Protein AF-A0A0D0C9W1-F1 (afdb_monomer_lite)

Sequence (140 aa):
GNDLKALMKVYLPAIEGHVPDDMVRTVRAFLEFCYIVRQNVITDNTLNELKDALQCFHQYREVFRDLGVRPDGFSLPRQHSLTHYKVLICLFGAPNGLCTSITESKHITAIKKPWRRSSKPNTLGQILQTNQRLSQLAGA

Radius of gyration: 21.48 Å; chains: 1; bounding box: 48×29×54 Å

Foldseek 3Di:
DVVLVVCLVPVLVVCPPVDDVLVSQLVVLVSQLVVLLQDPDADPVSLVSNVVSLVSNVVSCCVCCVVVVCVVDDPDPVNVVSVCSSVCCVVPNRCPPVDCCVVVVVCCVQPVVQLVVDPPVVSVVSSVVVVVVVVVVVVD

Structure (mmCIF, N/CA/C/O backbone):
data_AF-A0A0D0C9W1-F1
#
_entry.id   AF-A0A0D0C9W1-F1
#
loop_
_atom_site.group_PDB
_atom_site.id
_atom_site.type_symbol
_atom_site.label_atom_id
_atom_site.label_alt_id
_atom_site.label_comp_id
_atom_site.label_asym_id
_atom_site.label_entity_id
_atom_site.label_seq_id
_atom_site.pdbx_PDB_ins_code
_atom_site.Cartn_x
_atom_site.Cartn_y
_atom_site.Cartn_z
_atom_site.occupancy
_atom_site.B_iso_or_equiv
_atom_site.auth_seq_id
_atom_site.auth_comp_id
_atom_site.auth_asym_id
_atom_site.auth_atom_id
_atom_site.pdbx_PDB_model_num
ATOM 1 N N . GLY A 1 1 ? 5.089 8.650 -4.112 1.00 55.34 1 GLY A N 1
ATOM 2 C CA . GLY A 1 1 ? 4.663 9.314 -2.864 1.00 55.34 1 GLY A CA 1
ATOM 3 C C . GLY A 1 1 ? 3.557 10.325 -3.107 1.00 55.34 1 GLY A C 1
ATOM 4 O O . GLY A 1 1 ? 2.469 10.156 -2.570 1.00 55.34 1 GLY A O 1
ATOM 5 N N . ASN A 1 2 ? 3.817 11.343 -3.934 1.00 62.53 2 ASN A N 1
ATOM 6 C CA . ASN A 1 2 ? 2.933 12.507 -4.094 1.00 62.53 2 ASN A CA 1
ATOM 7 C C . ASN A 1 2 ? 1.520 12.172 -4.591 1.00 62.53 2 ASN A C 1
ATOM 9 O O . ASN A 1 2 ? 0.559 12.708 -4.050 1.00 62.53 2 ASN A O 1
ATOM 13 N N . ASP A 1 3 ? 1.384 11.231 -5.525 1.00 73.44 3 ASP A N 1
ATOM 14 C CA . ASP A 1 3 ? 0.080 10.894 -6.113 1.00 73.44 3 ASP A CA 1
ATOM 15 C C . ASP A 1 3 ? -0.902 10.310 -5.093 1.00 73.44 3 ASP A C 1
ATOM 17 O O . ASP A 1 3 ? -2.086 10.624 -5.123 1.00 73.44 3 ASP A O 1
ATOM 21 N N . LEU A 1 4 ? -0.420 9.502 -4.140 1.00 75.44 4 LEU A N 1
ATOM 22 C CA . LEU A 1 4 ? -1.288 8.899 -3.124 1.00 75.44 4 LEU A CA 1
ATOM 23 C C . LEU A 1 4 ? -1.745 9.941 -2.095 1.00 75.44 4 LEU A C 1
ATOM 25 O O . LEU A 1 4 ? -2.894 9.932 -1.667 1.00 75.44 4 LEU A O 1
ATOM 29 N N . LYS A 1 5 ? -0.865 10.893 -1.765 1.00 78.38 5 LYS A N 1
ATOM 30 C CA . LYS A 1 5 ? -1.183 12.030 -0.895 1.00 78.38 5 LYS A CA 1
ATOM 31 C C . LYS A 1 5 ? -2.152 13.005 -1.571 1.00 78.38 5 LYS A C 1
ATOM 33 O O . LYS A 1 5 ? -3.032 13.544 -0.907 1.00 78.38 5 LYS A O 1
ATOM 38 N N . ALA A 1 6 ? -2.018 13.217 -2.881 1.00 83.38 6 ALA A N 1
ATOM 39 C CA . ALA A 1 6 ? -2.983 13.979 -3.671 1.00 83.38 6 ALA A CA 1
ATOM 40 C C . ALA A 1 6 ? -4.343 13.269 -3.711 1.00 83.38 6 ALA A C 1
ATOM 42 O O . ALA A 1 6 ? -5.369 13.905 -3.487 1.00 83.38 6 ALA A O 1
ATOM 43 N N . LEU A 1 7 ? -4.345 11.945 -3.895 1.00 82.06 7 LEU A N 1
ATOM 44 C CA . LEU A 1 7 ? -5.565 11.146 -3.885 1.00 82.06 7 LEU A CA 1
ATOM 45 C C . LEU A 1 7 ? -6.282 11.227 -2.532 1.00 82.06 7 LEU A C 1
ATOM 47 O O . LEU A 1 7 ? -7.479 11.474 -2.516 1.00 82.06 7 LEU A O 1
ATOM 51 N N . MET A 1 8 ? -5.563 11.131 -1.407 1.00 86.69 8 MET A N 1
ATOM 52 C CA . MET A 1 8 ? -6.141 11.309 -0.064 1.00 86.69 8 MET A CA 1
ATOM 53 C C . MET A 1 8 ? -6.847 12.660 0.107 1.00 86.69 8 MET A C 1
ATOM 55 O O . MET A 1 8 ? -7.934 12.707 0.678 1.00 86.69 8 MET A O 1
ATOM 59 N N . LYS A 1 9 ? -6.257 13.747 -0.412 1.00 87.19 9 LYS A N 1
ATOM 60 C CA . LYS A 1 9 ? -6.824 15.104 -0.326 1.00 87.19 9 LYS A CA 1
ATOM 61 C C . LYS A 1 9 ? -8.101 15.295 -1.142 1.00 87.19 9 LYS A C 1
ATOM 63 O O . LYS A 1 9 ? -8.841 16.226 -0.860 1.00 87.19 9 LYS A O 1
ATOM 68 N N . VAL A 1 10 ? -8.335 14.461 -2.153 1.00 90.88 10 VAL A N 1
ATOM 69 C CA . VAL A 1 10 ? -9.526 14.541 -3.010 1.00 90.88 10 VAL A CA 1
ATOM 70 C C . VAL A 1 10 ? -10.577 13.528 -2.570 1.00 90.88 10 VAL A C 1
ATOM 72 O O . VAL A 1 10 ? -11.740 13.878 -2.421 1.00 90.88 10 VAL A O 1
ATOM 75 N N . TYR A 1 11 ? -10.175 12.278 -2.334 1.00 88.50 11 TYR A N 1
ATOM 76 C CA . TYR A 1 11 ? -11.107 11.184 -2.068 1.00 88.50 11 TYR A CA 1
ATOM 77 C C . TYR A 1 11 ? -11.782 11.287 -0.706 1.00 88.50 11 TYR A C 1
ATOM 79 O O . TYR A 1 11 ? -12.979 11.045 -0.632 1.00 88.50 11 TYR A O 1
ATOM 87 N N . LEU A 1 12 ? -11.039 11.613 0.361 1.00 92.56 12 LEU A N 1
ATOM 88 C CA . LEU A 1 12 ? -11.619 11.635 1.708 1.00 92.56 12 LEU A CA 1
ATOM 89 C C . LEU A 1 12 ? -12.693 12.726 1.849 1.00 92.56 12 LEU A C 1
ATOM 91 O O . LEU A 1 12 ? -13.793 12.377 2.268 1.00 92.56 12 LEU A O 1
ATOM 95 N N . PRO A 1 13 ? -12.463 13.983 1.414 1.00 93.88 13 PRO A N 1
ATOM 96 C CA . PRO A 1 13 ? -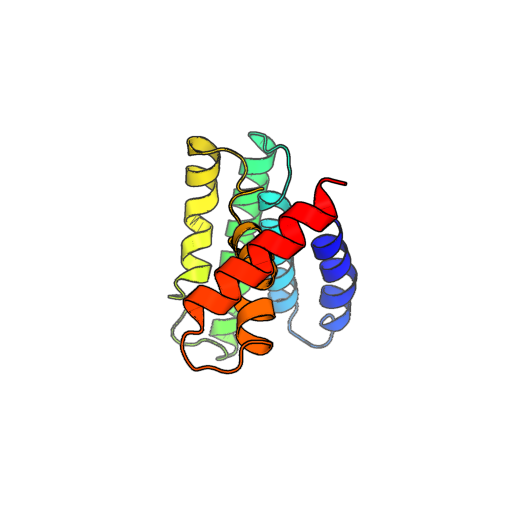13.515 15.000 1.443 1.00 93.88 13 PRO A CA 1
ATOM 97 C C . PRO A 1 13 ? -14.686 14.687 0.507 1.00 93.88 13 PRO A C 1
ATOM 99 O O . PRO A 1 13 ? -15.810 15.078 0.784 1.00 93.88 13 PRO A O 1
ATOM 102 N N . ALA A 1 14 ? -14.449 13.974 -0.600 1.00 94.50 14 ALA A N 1
ATOM 103 C CA . ALA A 1 14 ? -15.509 13.634 -1.550 1.00 94.50 14 ALA A CA 1
ATOM 104 C C . ALA A 1 14 ? -16.520 12.610 -1.008 1.00 94.50 14 ALA A C 1
ATOM 106 O O . ALA A 1 14 ? -17.629 12.524 -1.528 1.00 94.50 14 ALA A O 1
ATOM 107 N N . ILE A 1 15 ? -16.141 11.811 -0.006 1.00 94.00 15 ILE A N 1
ATOM 108 C CA . ILE A 1 15 ? -17.031 10.820 0.622 1.00 94.00 15 ILE A CA 1
ATOM 109 C C . ILE A 1 15 ? -17.531 11.265 1.999 1.00 94.00 15 ILE A C 1
ATOM 111 O O . ILE A 1 15 ? -18.500 10.703 2.510 1.00 94.00 15 ILE A O 1
ATOM 115 N N . GLU A 1 16 ? -16.883 12.257 2.604 1.00 93.69 16 GLU A N 1
ATOM 116 C CA . GLU A 1 16 ? -17.280 12.826 3.888 1.00 93.69 16 GLU A CA 1
ATOM 117 C C . GLU A 1 16 ? -18.710 13.384 3.812 1.00 93.69 16 GLU A C 1
ATOM 119 O O . GLU A 1 16 ? -19.086 14.045 2.848 1.00 93.69 16 GLU A O 1
ATOM 124 N N . GLY A 1 17 ? -19.545 13.048 4.799 1.00 94.12 17 GLY A N 1
ATOM 125 C CA . GLY A 1 17 ? -20.967 13.415 4.817 1.00 94.12 17 GLY A CA 1
ATOM 126 C C . GLY A 1 17 ? -21.871 12.608 3.871 1.00 94.12 17 GLY A C 1
ATOM 127 O O . GLY A 1 17 ? -23.091 12.732 3.956 1.00 94.12 17 GLY A O 1
ATOM 128 N N . HIS A 1 18 ? -21.308 11.755 3.007 1.00 95.00 18 HIS A N 1
ATOM 129 C CA . HIS A 1 18 ? -22.065 10.886 2.095 1.00 95.00 18 HIS A CA 1
ATOM 130 C C . HIS A 1 18 ? -22.071 9.412 2.511 1.00 95.00 18 HIS A C 1
ATOM 132 O O . HIS A 1 18 ? -22.954 8.659 2.098 1.00 95.00 18 HIS A O 1
ATOM 138 N N . VAL A 1 19 ? -21.093 8.990 3.311 1.00 95.12 19 VAL A N 1
ATOM 139 C CA . VAL A 1 19 ? -21.001 7.637 3.872 1.00 95.12 19 VAL A CA 1
ATOM 140 C C . VAL A 1 19 ? -20.797 7.712 5.386 1.00 95.12 19 VAL A C 1
ATOM 142 O O . VAL A 1 19 ? -20.335 8.742 5.876 1.00 95.12 19 VAL A O 1
ATOM 145 N N . PRO A 1 20 ? -21.101 6.641 6.138 1.00 96.50 20 PRO A N 1
ATOM 146 C CA . PRO A 1 20 ? -20.814 6.584 7.567 1.00 96.50 20 PRO A CA 1
ATOM 147 C C . PRO A 1 20 ? -19.345 6.874 7.882 1.00 96.50 20 PRO A C 1
ATOM 149 O O . PRO A 1 20 ? -18.447 6.433 7.159 1.00 96.50 20 PRO A O 1
ATOM 152 N N . ASP A 1 21 ? -19.097 7.556 8.997 1.00 96.38 21 ASP A N 1
ATOM 153 C CA . ASP A 1 21 ? -17.755 7.992 9.400 1.00 96.38 21 ASP A CA 1
ATOM 154 C C . ASP A 1 21 ? -16.744 6.841 9.443 1.00 96.38 21 ASP A C 1
ATOM 156 O O . ASP A 1 21 ? -15.595 6.999 9.030 1.00 96.38 21 ASP A O 1
ATOM 160 N N . ASP A 1 22 ? -17.164 5.651 9.874 1.00 97.06 22 ASP A N 1
ATOM 161 C CA . ASP A 1 22 ? -16.289 4.480 9.930 1.00 97.06 22 ASP A CA 1
ATOM 162 C C . ASP A 1 22 ? -15.872 3.978 8.538 1.00 97.06 22 ASP A C 1
ATOM 164 O O . ASP A 1 22 ? -14.761 3.466 8.372 1.00 97.06 22 ASP A O 1
ATOM 168 N N . MET A 1 23 ? -16.675 4.207 7.491 1.00 96.38 23 MET A N 1
ATOM 169 C CA . MET A 1 23 ? -16.24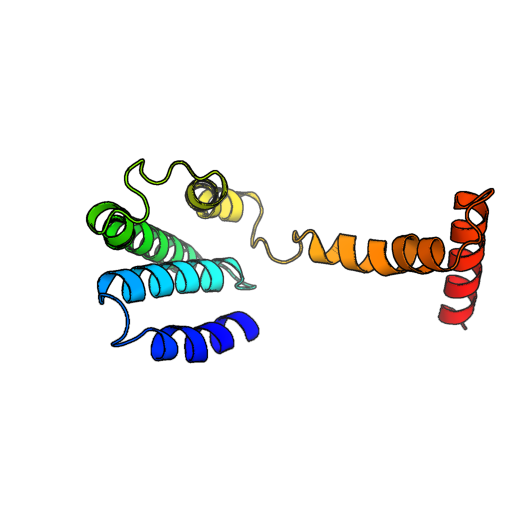2 3.953 6.110 1.00 96.38 23 MET A CA 1
ATOM 170 C C . MET A 1 23 ? -15.143 4.935 5.702 1.00 96.38 23 MET A C 1
ATOM 172 O O . MET A 1 23 ? -14.129 4.518 5.134 1.00 96.38 23 MET A O 1
ATOM 176 N N . VAL A 1 24 ? -15.291 6.218 6.052 1.00 96.69 24 VAL A N 1
ATOM 177 C CA . VAL A 1 24 ? -14.260 7.241 5.811 1.00 96.69 24 VAL A CA 1
ATOM 178 C C . VAL A 1 24 ? -12.972 6.887 6.559 1.00 96.69 24 VAL A C 1
ATOM 180 O O . VAL A 1 24 ? -11.888 6.904 5.970 1.00 96.69 24 VAL A O 1
ATOM 183 N N . ARG A 1 25 ? -13.074 6.482 7.832 1.00 97.00 25 ARG A N 1
ATOM 184 C CA . ARG A 1 25 ? -11.937 6.034 8.655 1.00 97.00 25 ARG A CA 1
ATOM 185 C C . ARG A 1 25 ? -11.264 4.793 8.081 1.00 97.00 25 ARG A C 1
ATOM 187 O O . ARG A 1 25 ? -10.036 4.747 8.039 1.00 97.00 25 ARG A O 1
ATOM 194 N N . THR A 1 26 ? -12.032 3.828 7.574 1.00 96.62 26 THR A N 1
ATOM 195 C CA . THR A 1 26 ? -11.476 2.634 6.919 1.00 96.62 26 THR A CA 1
ATOM 196 C C . THR A 1 26 ? -10.654 3.009 5.689 1.00 96.62 26 THR A C 1
ATOM 198 O O . THR A 1 26 ? -9.519 2.553 5.532 1.00 96.62 26 THR A O 1
ATOM 201 N N . VAL A 1 27 ? -11.208 3.856 4.815 1.00 95.12 27 VAL A N 1
ATOM 202 C CA . VAL A 1 27 ? -10.533 4.311 3.590 1.00 95.12 2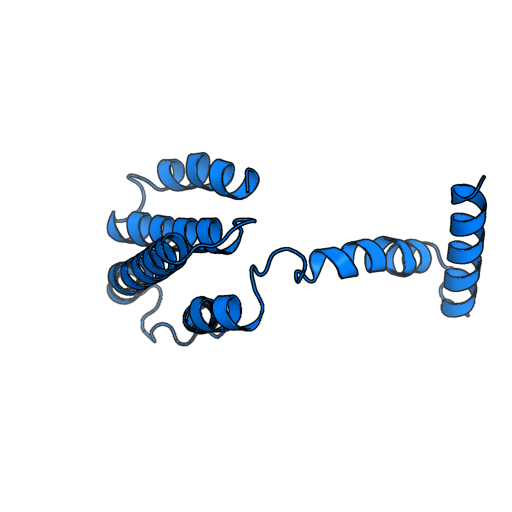7 VAL A CA 1
ATOM 203 C C . VAL A 1 27 ? -9.277 5.103 3.946 1.00 95.12 27 VAL A C 1
ATOM 205 O O . VAL A 1 27 ? -8.219 4.867 3.363 1.00 95.12 27 VAL A O 1
ATOM 208 N N . ARG A 1 28 ? -9.360 5.993 4.941 1.00 95.81 28 ARG A N 1
ATOM 209 C CA . ARG A 1 28 ? -8.214 6.748 5.454 1.00 95.81 28 ARG A CA 1
ATOM 210 C C . ARG A 1 28 ? -7.105 5.822 5.948 1.00 95.81 28 ARG A C 1
ATOM 212 O O . ARG A 1 28 ? -5.984 5.953 5.468 1.00 95.81 28 ARG A O 1
ATOM 219 N N . ALA A 1 29 ? -7.419 4.873 6.831 1.00 96.69 29 ALA A N 1
ATOM 220 C CA . ALA A 1 29 ? -6.446 3.930 7.385 1.00 96.69 29 ALA A CA 1
ATOM 221 C C . ALA A 1 29 ? -5.778 3.082 6.288 1.00 96.69 29 ALA A C 1
ATOM 223 O O . ALA A 1 29 ? -4.564 2.879 6.295 1.00 96.69 29 ALA A O 1
ATOM 224 N N . PHE A 1 30 ? -6.548 2.645 5.285 1.00 95.62 30 PHE A N 1
ATOM 225 C CA . PHE A 1 30 ? -6.002 1.925 4.135 1.00 95.62 30 PHE A CA 1
ATOM 226 C C . PHE A 1 30 ? -5.059 2.787 3.280 1.00 95.62 30 PHE A C 1
ATOM 228 O O . PHE A 1 30 ? -3.996 2.321 2.855 1.00 95.62 30 PHE A O 1
ATOM 235 N N . LEU A 1 31 ? -5.428 4.042 3.010 1.00 94.31 31 LEU A N 1
ATOM 236 C CA . LEU A 1 31 ? -4.580 4.969 2.259 1.00 94.31 31 LEU A CA 1
ATOM 237 C C . LEU A 1 31 ? -3.302 5.314 3.031 1.00 94.31 31 LEU A C 1
ATOM 239 O O . LEU A 1 31 ? -2.233 5.395 2.429 1.00 94.31 31 LEU A O 1
ATOM 243 N N . GLU A 1 32 ? -3.392 5.452 4.349 1.00 94.81 32 GLU A N 1
ATOM 244 C CA . GLU A 1 32 ? -2.255 5.690 5.238 1.00 94.81 32 GLU A CA 1
ATOM 245 C C . GLU A 1 32 ? -1.285 4.501 5.232 1.00 94.81 32 GLU A C 1
ATOM 247 O O . GLU A 1 32 ? -0.096 4.686 4.969 1.00 94.81 32 GLU A O 1
ATOM 252 N N . PHE A 1 33 ? -1.797 3.268 5.332 1.00 95.50 33 PHE A N 1
ATOM 253 C CA . PHE A 1 33 ? -1.006 2.052 5.115 1.00 95.50 33 PHE A CA 1
ATOM 254 C C . PHE A 1 33 ? -0.290 2.083 3.754 1.00 95.50 33 PHE A C 1
ATOM 256 O O . PHE A 1 33 ? 0.927 1.908 3.671 1.00 95.50 33 PHE A O 1
ATOM 263 N N . CYS A 1 34 ? -1.022 2.361 2.669 1.00 92.62 34 CYS A N 1
ATOM 264 C CA . CYS A 1 34 ? -0.447 2.415 1.321 1.00 92.62 34 CYS A CA 1
ATOM 265 C C . CYS A 1 34 ? 0.622 3.504 1.175 1.00 92.62 34 CYS A C 1
ATOM 267 O O . CYS A 1 34 ? 1.559 3.345 0.389 1.00 92.62 34 CYS A O 1
ATOM 269 N N . TYR A 1 35 ? 0.468 4.620 1.883 1.00 91.69 35 TYR A N 1
ATOM 270 C CA . TYR A 1 35 ? 1.427 5.714 1.879 1.00 91.69 35 TYR A CA 1
ATOM 271 C C . TYR A 1 35 ? 2.726 5.303 2.573 1.00 91.69 35 TYR A C 1
ATOM 273 O O . TYR A 1 35 ? 3.799 5.493 1.998 1.00 91.69 35 TYR A O 1
ATOM 281 N N . ILE A 1 36 ? 2.624 4.685 3.753 1.00 93.38 36 ILE A N 1
ATOM 282 C CA . ILE A 1 36 ? 3.765 4.230 4.555 1.00 93.38 36 ILE A CA 1
ATOM 283 C C . ILE A 1 36 ? 4.594 3.190 3.795 1.00 93.38 36 ILE A C 1
ATOM 285 O O . ILE A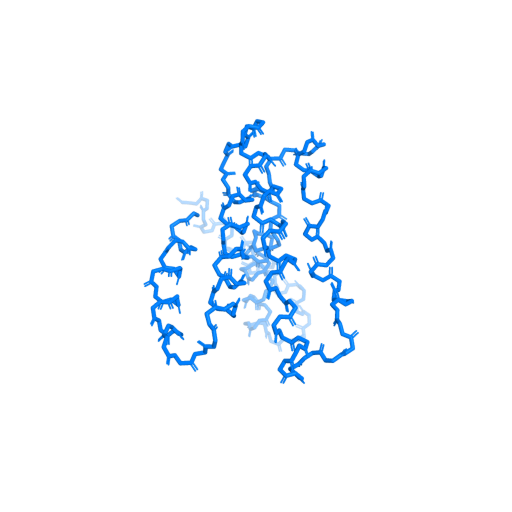 1 36 ? 5.802 3.353 3.636 1.00 93.38 36 ILE A O 1
ATOM 289 N N . VAL A 1 37 ? 3.941 2.173 3.229 1.00 92.50 37 VAL A N 1
ATOM 290 C CA . VAL A 1 37 ? 4.604 1.108 2.451 1.00 92.50 37 VAL A CA 1
ATOM 291 C C . VAL A 1 37 ? 5.411 1.648 1.264 1.00 92.50 37 VAL A C 1
ATOM 293 O O . VAL A 1 37 ? 6.370 1.017 0.832 1.00 92.50 37 VAL A O 1
ATOM 296 N N . ARG A 1 38 ? 5.032 2.806 0.712 1.00 89.00 38 ARG A N 1
ATOM 297 C CA . ARG A 1 38 ? 5.677 3.414 -0.463 1.00 89.00 38 ARG A CA 1
ATOM 298 C C . ARG A 1 38 ? 6.789 4.405 -0.112 1.00 89.00 38 ARG A C 1
ATOM 300 O O . ARG A 1 38 ? 7.311 5.070 -1.013 1.00 89.00 38 ARG A O 1
ATOM 307 N N . GLN A 1 39 ? 7.133 4.570 1.163 1.00 89.25 39 GLN A N 1
ATOM 308 C CA . GLN A 1 39 ? 8.241 5.434 1.564 1.00 89.25 39 GLN A CA 1
ATOM 309 C C . GLN A 1 39 ? 9.583 4.842 1.112 1.00 89.25 39 GLN A C 1
ATOM 311 O O . GLN A 1 39 ? 9.775 3.631 1.111 1.00 89.25 39 GLN A O 1
ATOM 316 N N . ASN A 1 40 ? 10.513 5.708 0.694 1.00 87.81 40 ASN A N 1
ATOM 317 C CA . ASN A 1 40 ? 11.847 5.281 0.244 1.00 87.81 40 ASN A CA 1
ATOM 318 C C . ASN A 1 40 ? 12.719 4.768 1.391 1.00 87.81 40 ASN A C 1
ATOM 320 O O . ASN A 1 40 ? 13.618 3.966 1.166 1.00 87.81 40 ASN A O 1
ATOM 324 N N . VAL A 1 41 ? 12.463 5.258 2.600 1.00 90.56 41 VAL A N 1
ATOM 325 C CA . VAL A 1 41 ? 13.166 4.879 3.818 1.00 90.56 41 VAL A CA 1
ATOM 326 C C . VAL A 1 41 ? 12.103 4.435 4.803 1.00 90.56 41 VAL A C 1
ATOM 328 O O . VAL A 1 41 ? 11.161 5.181 5.059 1.00 90.56 41 VAL A O 1
ATOM 331 N N . ILE A 1 42 ? 12.242 3.217 5.317 1.00 93.31 42 ILE A N 1
ATOM 332 C CA . ILE A 1 42 ? 11.336 2.649 6.310 1.00 93.31 42 ILE A CA 1
ATOM 333 C C . ILE A 1 42 ? 12.171 2.353 7.550 1.00 93.31 42 ILE A C 1
ATOM 335 O O . ILE A 1 42 ? 13.118 1.573 7.492 1.00 93.31 42 ILE A O 1
ATOM 339 N N . THR A 1 43 ? 11.837 3.024 8.646 1.00 94.62 43 THR A N 1
ATOM 340 C CA . THR A 1 43 ? 12.481 2.856 9.956 1.00 94.62 43 THR A CA 1
ATOM 341 C C . THR A 1 43 ? 11.620 1.984 10.867 1.00 94.62 43 THR A C 1
ATOM 343 O O . THR A 1 43 ? 10.461 1.714 10.548 1.00 94.62 43 THR A O 1
ATOM 346 N N . ASP A 1 44 ? 12.130 1.597 12.035 1.00 94.88 44 ASP A N 1
ATOM 347 C CA . ASP A 1 44 ? 11.333 0.870 13.033 1.00 94.88 44 ASP A CA 1
ATOM 348 C C . ASP A 1 44 ? 10.081 1.648 13.467 1.00 94.88 44 ASP A C 1
ATOM 350 O O . ASP A 1 44 ? 9.006 1.066 13.617 1.00 94.88 44 ASP A O 1
ATOM 354 N N . ASN A 1 45 ? 10.181 2.977 13.574 1.00 96.69 45 ASN A N 1
ATOM 355 C CA . ASN A 1 45 ? 9.028 3.837 13.850 1.00 96.69 45 ASN A CA 1
ATOM 356 C C . ASN A 1 45 ? 7.996 3.750 12.720 1.00 96.69 45 ASN A C 1
ATOM 358 O O . ASN A 1 45 ? 6.816 3.524 12.971 1.00 96.69 45 ASN A O 1
ATOM 362 N N . THR A 1 46 ? 8.452 3.820 11.470 1.00 95.56 46 THR A N 1
ATOM 363 C CA . THR A 1 46 ? 7.607 3.667 10.278 1.00 95.56 46 THR A CA 1
ATOM 364 C C . THR A 1 46 ? 6.937 2.286 10.221 1.00 95.56 46 THR A C 1
ATOM 366 O O . THR A 1 46 ? 5.794 2.162 9.787 1.00 95.56 46 THR A O 1
ATOM 369 N N . LEU A 1 47 ? 7.614 1.227 10.680 1.00 96.00 47 LEU A N 1
ATOM 370 C CA . LEU A 1 47 ? 7.035 -0.119 10.784 1.00 96.00 47 LEU A CA 1
ATOM 371 C C . LEU A 1 47 ? 5.969 -0.225 11.881 1.00 96.00 47 LEU A C 1
ATOM 373 O O . LEU A 1 47 ? 5.043 -1.032 11.747 1.00 96.00 47 LEU A O 1
ATOM 377 N N . ASN A 1 48 ? 6.089 0.554 12.956 1.00 96.88 48 ASN A N 1
ATOM 378 C CA . ASN A 1 48 ? 5.053 0.649 13.981 1.00 96.88 48 ASN A CA 1
ATOM 379 C C . ASN A 1 48 ? 3.835 1.408 13.444 1.00 96.88 48 ASN A C 1
ATOM 381 O O . ASN A 1 48 ? 2.738 0.862 13.483 1.00 96.88 48 ASN A O 1
ATOM 385 N N . GLU A 1 49 ? 4.037 2.560 12.797 1.00 97.06 49 GLU A N 1
ATOM 386 C CA . GLU A 1 49 ? 2.966 3.298 12.108 1.00 97.06 49 GLU A CA 1
ATOM 387 C C . GLU A 1 49 ? 2.238 2.419 11.077 1.00 97.06 49 GLU A C 1
ATOM 389 O O . GLU A 1 49 ? 1.011 2.436 10.978 1.00 97.06 49 GLU A O 1
ATOM 394 N N . LEU A 1 50 ? 2.982 1.597 10.327 1.00 96.75 50 LEU A N 1
ATOM 395 C CA . LEU A 1 50 ? 2.414 0.653 9.364 1.00 96.75 50 LEU A CA 1
ATOM 396 C C . LEU A 1 50 ? 1.487 -0.369 10.035 1.00 96.75 50 LEU A C 1
ATOM 398 O O . LEU A 1 50 ? 0.418 -0.691 9.508 1.00 96.75 50 LEU A O 1
ATOM 402 N N . LYS A 1 51 ? 1.915 -0.906 11.183 1.00 97.38 51 LYS A N 1
ATOM 403 C CA . LYS A 1 51 ? 1.139 -1.870 11.968 1.00 97.38 51 LYS A CA 1
ATOM 404 C C . LYS A 1 51 ? -0.128 -1.217 12.518 1.00 97.38 51 LYS A C 1
ATOM 406 O O . LYS A 1 51 ? -1.196 -1.820 12.420 1.00 97.38 51 LYS A O 1
ATOM 411 N N . ASP A 1 52 ? -0.015 0.002 13.030 1.00 97.81 52 ASP A N 1
ATOM 412 C CA . ASP A 1 52 ? -1.136 0.749 13.596 1.00 97.81 52 ASP A CA 1
ATOM 413 C C . ASP A 1 52 ? -2.165 1.095 12.512 1.00 97.81 52 ASP A C 1
ATOM 415 O O . ASP A 1 52 ? -3.358 0.851 12.687 1.00 97.81 52 ASP A O 1
ATOM 419 N N . ALA A 1 53 ? -1.715 1.542 11.334 1.00 97.69 53 ALA A N 1
ATOM 420 C CA . ALA A 1 53 ? -2.590 1.785 10.187 1.00 97.69 53 ALA A CA 1
ATOM 421 C C . ALA A 1 53 ? -3.338 0.512 9.748 1.00 97.69 53 ALA A C 1
ATOM 423 O O . ALA A 1 53 ? -4.535 0.559 9.454 1.00 97.69 53 ALA A O 1
ATOM 424 N N . LEU A 1 54 ? -2.663 -0.645 9.747 1.00 97.81 54 LEU A N 1
ATOM 425 C CA . LEU A 1 54 ? -3.295 -1.930 9.438 1.00 97.81 54 LEU A CA 1
ATOM 426 C C . LEU A 1 54 ? -4.324 -2.340 10.502 1.00 97.81 54 LEU A C 1
ATOM 428 O O . LEU A 1 54 ? -5.392 -2.851 10.159 1.00 97.81 54 LEU A O 1
ATOM 432 N N . GLN A 1 55 ? -4.024 -2.111 11.781 1.00 98.00 55 GLN A N 1
ATOM 433 C CA . GLN A 1 55 ? -4.949 -2.383 12.878 1.00 98.00 55 GLN A CA 1
ATOM 434 C C . GLN A 1 55 ? -6.196 -1.500 12.781 1.00 98.00 55 GLN A C 1
ATOM 436 O O . GLN A 1 55 ? -7.308 -2.023 12.833 1.00 98.00 55 GLN A O 1
ATOM 441 N N . CYS A 1 56 ? -6.026 -0.198 12.545 1.00 97.94 56 CYS A N 1
ATOM 442 C CA . CYS A 1 56 ? -7.127 0.731 12.295 1.00 97.94 56 CYS A CA 1
ATOM 443 C C . CYS A 1 56 ? -7.970 0.291 11.091 1.00 97.94 56 CYS A C 1
ATOM 445 O O . CYS A 1 56 ? -9.196 0.267 11.168 1.00 97.94 56 CYS A O 1
ATOM 447 N N . PHE A 1 57 ? -7.336 -0.122 9.990 1.00 97.62 57 PHE A N 1
ATOM 448 C CA . PHE A 1 57 ? -8.053 -0.641 8.826 1.00 97.62 57 PHE A CA 1
ATOM 449 C C . PHE A 1 57 ? -8.901 -1.873 9.174 1.00 97.62 57 PHE A C 1
ATOM 451 O O . PHE A 1 57 ? -10.061 -1.952 8.775 1.00 97.62 57 PHE A O 1
ATOM 458 N N . HIS A 1 58 ? -8.355 -2.825 9.935 1.00 96.94 58 HIS A N 1
ATOM 459 C CA . HIS A 1 58 ? -9.096 -4.009 10.373 1.00 96.94 58 HIS A CA 1
ATOM 460 C C . HIS A 1 58 ? -10.221 -3.698 11.358 1.00 96.94 58 HIS A C 1
ATOM 462 O O . HIS A 1 58 ? -11.242 -4.375 11.312 1.00 96.94 58 HIS A O 1
ATOM 468 N N . GLN A 1 59 ? -10.041 -2.695 12.215 1.00 97.50 59 GLN A N 1
ATOM 469 C CA . GLN A 1 59 ? -11.059 -2.259 13.162 1.00 97.50 59 GLN A CA 1
ATOM 470 C C . GLN A 1 59 ? -12.248 -1.622 12.439 1.00 97.50 59 GLN A C 1
ATOM 472 O O . GLN A 1 59 ? -13.382 -2.042 12.639 1.00 97.50 59 GLN A O 1
ATOM 477 N N . TYR A 1 60 ? -11.999 -0.632 11.578 1.00 97.62 60 TYR A N 1
ATOM 478 C CA . TYR A 1 60 ? -13.084 0.136 10.966 1.00 97.62 60 TYR A CA 1
ATOM 479 C C . TYR A 1 60 ? -13.767 -0.590 9.807 1.00 97.62 60 TYR A C 1
ATOM 481 O O . TYR A 1 60 ? -14.946 -0.346 9.563 1.00 97.62 60 TYR A O 1
ATOM 489 N N . ARG A 1 61 ? -13.085 -1.516 9.111 1.00 95.94 61 ARG A N 1
ATOM 490 C CA . ARG A 1 61 ? -13.685 -2.200 7.951 1.00 95.94 61 ARG A CA 1
ATOM 491 C C . ARG A 1 61 ? -14.929 -3.017 8.293 1.00 95.94 61 ARG A C 1
ATOM 493 O O . ARG A 1 61 ? -15.680 -3.342 7.380 1.00 95.94 61 ARG A O 1
ATOM 500 N N . GLU A 1 62 ? -15.151 -3.355 9.560 1.00 97.00 62 GLU A N 1
ATOM 501 C CA . GLU A 1 62 ? -16.344 -4.093 9.982 1.00 97.00 62 GLU A CA 1
ATOM 502 C C . GLU A 1 62 ? -17.643 -3.344 9.653 1.00 97.00 62 GLU A C 1
ATOM 504 O O . GLU A 1 62 ? -18.632 -3.992 9.328 1.00 97.00 62 GLU A O 1
ATOM 509 N N . VAL A 1 63 ? -17.596 -2.014 9.503 1.00 96.75 63 VAL A N 1
ATOM 510 C CA . VAL A 1 63 ? -18.720 -1.215 8.987 1.00 96.75 63 VAL A CA 1
ATOM 511 C C . VAL A 1 63 ? -19.263 -1.737 7.647 1.00 96.75 63 VAL A C 1
ATOM 513 O O . VAL A 1 63 ? -20.462 -1.692 7.389 1.00 96.75 63 VAL A O 1
ATOM 516 N N . PHE A 1 64 ? -18.405 -2.286 6.777 1.00 95.62 64 PHE A N 1
ATOM 517 C CA . PHE A 1 64 ? -18.842 -2.862 5.503 1.00 95.62 64 PHE A CA 1
ATOM 518 C C . PHE A 1 64 ? -19.602 -4.178 5.696 1.00 95.62 64 PHE A C 1
ATOM 520 O O . PHE A 1 64 ? -20.439 -4.524 4.864 1.00 95.62 64 PHE A O 1
ATOM 527 N N . ARG A 1 65 ? -19.318 -4.923 6.766 1.00 95.50 65 ARG A N 1
ATOM 528 C CA . ARG A 1 65 ? -20.079 -6.118 7.136 1.00 95.50 65 ARG A CA 1
ATOM 529 C C . ARG A 1 65 ? -21.414 -5.721 7.757 1.00 95.50 65 ARG A C 1
ATOM 531 O O . ARG A 1 65 ? -22.439 -6.234 7.322 1.00 95.50 65 ARG A O 1
ATOM 538 N N . ASP A 1 66 ? -21.392 -4.766 8.683 1.00 94.88 66 ASP A N 1
ATOM 539 C CA . ASP A 1 66 ? -22.572 -4.291 9.416 1.00 94.88 66 ASP A CA 1
ATOM 540 C C . ASP A 1 66 ? -23.632 -3.690 8.482 1.00 94.88 66 ASP A C 1
ATOM 542 O O . ASP A 1 66 ? -24.825 -3.928 8.645 1.00 94.88 66 ASP A O 1
ATOM 546 N N . LEU A 1 67 ? -23.196 -2.972 7.443 1.00 95.38 67 LEU A N 1
ATOM 547 C CA . LEU A 1 67 ? -24.074 -2.402 6.415 1.00 95.38 67 LEU A CA 1
ATOM 548 C C . LEU A 1 67 ? -24.479 -3.404 5.321 1.00 95.38 67 LEU A C 1
ATOM 550 O O . LEU A 1 67 ? -25.100 -3.018 4.332 1.00 95.38 67 LEU A O 1
ATOM 554 N N . GLY A 1 68 ? -24.087 -4.676 5.437 1.00 94.50 68 GLY A N 1
ATOM 555 C CA . GLY A 1 68 ? -24.404 -5.713 4.452 1.00 94.50 68 GLY A CA 1
ATOM 556 C C . GLY A 1 68 ? -23.683 -5.564 3.106 1.00 94.50 68 GLY A C 1
ATOM 557 O O . GLY A 1 68 ? -23.985 -6.299 2.170 1.00 94.50 68 GLY A O 1
ATOM 558 N N . VAL A 1 69 ? -22.705 -4.658 2.989 1.00 94.00 69 VAL A N 1
ATOM 559 C CA . VAL A 1 69 ? -21.872 -4.509 1.779 1.00 94.00 69 VAL A CA 1
ATOM 560 C C . VAL A 1 69 ? -20.984 -5.742 1.582 1.00 94.00 69 VAL A C 1
ATOM 562 O O . VAL A 1 69 ? -20.677 -6.131 0.454 1.00 94.00 69 VAL A O 1
ATOM 565 N N . ARG A 1 70 ? -20.547 -6.359 2.685 1.00 92.31 70 ARG A N 1
ATOM 566 C CA . ARG A 1 70 ? -19.671 -7.532 2.695 1.00 92.31 70 ARG A CA 1
ATOM 567 C C . ARG A 1 70 ? -20.017 -8.503 3.837 1.00 92.31 70 ARG A C 1
ATOM 569 O O . ARG A 1 70 ? -19.223 -8.643 4.768 1.00 92.31 70 ARG A O 1
ATOM 576 N N . PRO A 1 71 ? -21.171 -9.187 3.772 1.00 91.38 71 PRO A N 1
ATOM 577 C CA . PRO A 1 71 ? -21.663 -10.023 4.869 1.00 91.38 71 PRO A CA 1
ATOM 578 C C . PRO A 1 71 ? -20.751 -11.228 5.150 1.00 91.38 71 PRO A C 1
ATOM 580 O O . PRO A 1 71 ? -20.500 -11.556 6.306 1.00 91.38 71 PRO A O 1
ATOM 583 N N . ASP A 1 72 ? -20.160 -11.817 4.106 1.00 92.25 72 ASP A N 1
ATOM 584 C CA . ASP A 1 72 ? -19.295 -13.005 4.208 1.00 92.25 72 ASP A CA 1
ATOM 585 C C . ASP A 1 72 ? -17.869 -12.695 4.716 1.00 92.25 72 ASP A C 1
ATOM 587 O O . ASP A 1 72 ? -17.000 -13.569 4.780 1.00 92.25 72 ASP A O 1
ATOM 591 N N . GLY A 1 73 ? -17.591 -11.434 5.063 1.00 90.75 73 GLY A N 1
ATOM 592 C CA . GLY A 1 73 ? -16.316 -10.995 5.620 1.00 90.75 73 GLY A CA 1
ATOM 593 C C . GLY A 1 73 ? -15.189 -10.781 4.597 1.00 90.75 73 GLY A C 1
ATOM 594 O O . GLY A 1 73 ? -15.390 -10.575 3.395 1.00 90.75 73 GLY A O 1
ATOM 595 N N . PHE A 1 74 ? -13.952 -10.763 5.101 1.00 91.00 74 PHE A N 1
ATOM 596 C CA . PHE A 1 74 ? -12.792 -10.148 4.435 1.00 91.00 74 PHE A CA 1
ATOM 597 C C . PHE A 1 74 ? -11.723 -11.143 3.955 1.00 91.00 74 PHE A C 1
ATOM 599 O O . PHE A 1 74 ? -10.526 -10.863 4.015 1.00 91.00 74 PHE A O 1
ATOM 606 N N . SER A 1 75 ? -12.133 -12.293 3.415 1.00 87.75 75 SER A N 1
ATOM 607 C CA . SER A 1 75 ? -11.248 -13.326 2.838 1.00 87.75 75 SER A CA 1
ATOM 608 C C . SER A 1 75 ? -10.655 -12.954 1.463 1.00 87.75 75 SER A C 1
ATOM 610 O O . SER A 1 75 ? -10.419 -13.804 0.608 1.00 87.75 75 SER A O 1
ATOM 612 N N . LEU A 1 76 ? -10.402 -11.664 1.217 1.00 90.75 76 LEU A N 1
ATOM 613 C CA . LEU A 1 76 ? -9.807 -11.188 -0.031 1.00 90.75 76 LEU A CA 1
ATOM 614 C C . LEU A 1 76 ? -8.287 -11.392 -0.011 1.00 90.75 76 LEU A C 1
ATOM 616 O O . LEU A 1 76 ? -7.627 -10.783 0.836 1.00 90.75 76 LEU A O 1
ATOM 620 N N . PRO A 1 77 ? -7.692 -12.105 -0.990 1.00 92.88 77 PRO A N 1
ATOM 621 C CA . PRO A 1 77 ? -6.244 -12.318 -1.039 1.00 92.88 77 PRO A CA 1
ATOM 622 C C . PRO A 1 77 ? -5.435 -11.017 -0.974 1.00 92.88 77 PRO A C 1
ATOM 624 O O . PRO A 1 77 ? -4.412 -10.944 -0.300 1.00 92.88 77 PRO A O 1
ATOM 627 N N . ARG A 1 78 ? -5.926 -9.946 -1.617 1.00 89.81 78 ARG A N 1
ATOM 628 C CA . ARG A 1 78 ? -5.267 -8.631 -1.582 1.00 89.81 78 ARG A CA 1
ATOM 629 C C . ARG A 1 78 ? -5.301 -7.989 -0.196 1.00 89.81 78 ARG A C 1
ATOM 631 O O . ARG A 1 78 ? -4.291 -7.437 0.220 1.00 89.81 78 ARG A O 1
ATOM 638 N N . GLN A 1 79 ? -6.416 -8.076 0.527 1.00 92.62 79 GLN A N 1
ATOM 639 C CA . GLN A 1 79 ? -6.486 -7.552 1.896 1.00 92.62 79 GLN A CA 1
ATOM 640 C C . GLN A 1 79 ? -5.666 -8.407 2.866 1.00 92.62 79 GLN A C 1
ATOM 642 O O . GLN A 1 79 ? -4.979 -7.857 3.717 1.00 92.62 79 GLN A O 1
ATOM 647 N N . HIS A 1 80 ? -5.669 -9.733 2.699 1.00 93.06 80 HIS A N 1
ATOM 648 C CA . HIS A 1 80 ? -4.820 -10.620 3.490 1.00 93.06 80 HIS A CA 1
ATOM 649 C C . HIS A 1 80 ? -3.332 -10.317 3.271 1.00 93.06 80 HIS A C 1
ATOM 651 O O . HIS A 1 80 ? -2.567 -10.280 4.225 1.00 93.06 80 HIS A O 1
ATOM 657 N N . SER A 1 81 ? -2.922 -10.006 2.035 1.00 93.81 81 SER A N 1
ATOM 658 C CA . SER A 1 81 ? -1.524 -9.676 1.727 1.00 93.81 81 SER A CA 1
ATOM 659 C C . SER A 1 81 ? -0.952 -8.534 2.583 1.00 93.81 81 SER A C 1
ATOM 661 O O . SER A 1 81 ? 0.242 -8.537 2.879 1.00 93.81 81 SER A O 1
ATOM 663 N N . LEU A 1 82 ? -1.801 -7.607 3.051 1.00 95.06 82 LEU A N 1
ATOM 664 C CA . LEU A 1 82 ? -1.407 -6.473 3.893 1.00 95.06 82 LEU A CA 1
ATOM 665 C C . LEU A 1 82 ? -0.730 -6.915 5.202 1.00 95.06 82 LEU A C 1
ATOM 667 O O . LEU A 1 82 ? 0.184 -6.236 5.666 1.00 95.06 82 LEU A O 1
ATOM 671 N N . THR A 1 83 ? -1.099 -8.074 5.763 1.00 95.81 83 THR A N 1
ATOM 672 C CA . THR A 1 83 ? -0.508 -8.591 7.013 1.00 95.81 83 THR A CA 1
ATOM 673 C C . THR A 1 83 ? 0.953 -8.998 6.865 1.00 95.81 83 THR A C 1
ATOM 675 O O . THR A 1 83 ? 1.682 -9.041 7.853 1.00 95.81 83 THR A O 1
ATOM 678 N N . HIS A 1 84 ? 1.395 -9.283 5.639 1.00 95.19 84 HIS A N 1
ATOM 679 C CA . HIS A 1 84 ? 2.746 -9.769 5.360 1.00 95.19 84 HIS A CA 1
ATOM 680 C C . HIS A 1 84 ? 3.744 -8.641 5.107 1.00 95.19 84 HIS A C 1
ATOM 682 O O . HIS A 1 84 ? 4.947 -8.866 5.190 1.00 95.19 84 HIS A O 1
ATOM 688 N N . TYR A 1 85 ? 3.281 -7.413 4.852 1.00 94.88 85 TYR A N 1
ATOM 689 C CA . TYR A 1 85 ? 4.163 -6.306 4.470 1.00 94.88 85 TYR A CA 1
ATOM 690 C C . TYR A 1 85 ? 5.234 -5.995 5.509 1.00 94.88 85 TYR A C 1
ATOM 692 O O . TYR A 1 85 ? 6.379 -5.803 5.125 1.00 94.88 85 TYR A O 1
ATOM 700 N N . LYS A 1 86 ? 4.907 -5.995 6.808 1.00 94.69 86 LYS A N 1
ATOM 701 C CA . LYS A 1 86 ? 5.910 -5.747 7.855 1.00 94.69 86 LYS A CA 1
ATOM 702 C C . LYS A 1 86 ? 7.069 -6.744 7.760 1.00 94.69 86 LYS A C 1
ATOM 704 O O .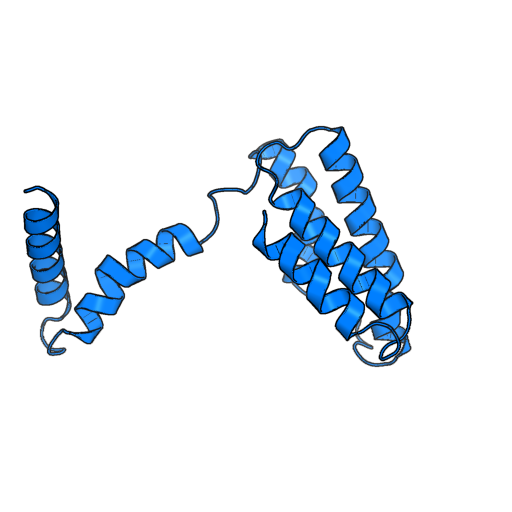 LYS A 1 86 ? 8.222 -6.334 7.704 1.00 94.69 86 LYS A O 1
ATOM 709 N N . VAL A 1 87 ? 6.753 -8.039 7.697 1.00 95.56 87 VAL A N 1
ATOM 710 C CA . VAL A 1 87 ? 7.757 -9.110 7.607 1.00 95.56 87 VAL A CA 1
ATOM 711 C C . VAL A 1 87 ? 8.552 -8.994 6.309 1.00 95.56 87 VAL A C 1
ATOM 713 O O . VAL A 1 87 ? 9.778 -9.040 6.336 1.00 95.56 87 VAL A O 1
ATOM 716 N N . LEU A 1 88 ? 7.870 -8.788 5.181 1.00 93.81 88 LEU A N 1
ATOM 717 C CA . LEU A 1 88 ? 8.521 -8.648 3.880 1.00 93.81 88 LEU A CA 1
ATOM 718 C C . LEU A 1 88 ? 9.456 -7.436 3.831 1.00 93.81 88 LEU A C 1
ATOM 720 O O . LEU A 1 88 ? 10.543 -7.546 3.278 1.00 93.81 88 LEU A O 1
ATOM 724 N N . ILE A 1 89 ? 9.079 -6.310 4.441 1.00 94.19 89 ILE A N 1
ATOM 725 C CA . ILE A 1 89 ? 9.933 -5.121 4.503 1.00 94.19 89 ILE A CA 1
ATOM 726 C C . ILE A 1 89 ? 11.176 -5.383 5.356 1.00 94.19 89 ILE A C 1
ATOM 728 O O . ILE A 1 89 ? 12.273 -5.005 4.957 1.00 94.19 89 ILE A O 1
ATOM 732 N N . CYS A 1 90 ? 11.039 -6.062 6.497 1.00 93.56 90 CYS A N 1
ATOM 733 C CA . CYS A 1 90 ? 12.195 -6.429 7.319 1.00 93.56 90 CYS A CA 1
ATOM 734 C C . CYS A 1 90 ? 13.159 -7.376 6.587 1.00 93.56 90 CYS A C 1
ATOM 736 O O . CYS A 1 90 ? 14.367 -7.270 6.769 1.00 93.56 90 CYS A O 1
ATOM 738 N N . LEU A 1 91 ? 12.638 -8.299 5.771 1.00 94.25 91 LEU A N 1
ATOM 739 C CA . LEU A 1 91 ? 13.449 -9.295 5.064 1.00 94.25 91 LEU A CA 1
ATOM 740 C C . LEU A 1 91 ? 14.070 -8.770 3.763 1.00 94.25 91 LEU A C 1
ATOM 742 O O . LEU A 1 91 ? 15.180 -9.163 3.418 1.00 94.25 91 LEU A O 1
ATOM 746 N N . PHE A 1 92 ? 13.354 -7.919 3.027 1.00 91.44 92 PHE A N 1
ATOM 747 C CA . PHE A 1 92 ? 13.701 -7.550 1.650 1.00 91.44 92 PHE A CA 1
ATOM 748 C C . PHE A 1 92 ? 13.876 -6.042 1.435 1.00 91.44 92 PHE A C 1
ATOM 750 O O . PHE A 1 92 ? 14.212 -5.615 0.331 1.00 91.44 92 PHE A O 1
ATOM 757 N N . GLY A 1 93 ? 13.676 -5.230 2.473 1.00 90.75 93 GLY A N 1
ATOM 758 C CA . GLY A 1 93 ? 13.728 -3.774 2.394 1.00 90.75 93 GLY A CA 1
ATOM 759 C C . GLY A 1 93 ? 12.440 -3.149 1.852 1.00 90.75 93 GLY A C 1
ATOM 760 O O . GLY A 1 93 ? 11.400 -3.796 1.709 1.00 90.75 93 GLY A O 1
ATOM 761 N N . ALA A 1 94 ? 12.494 -1.845 1.570 1.00 89.19 94 ALA A N 1
ATOM 762 C CA . ALA A 1 94 ? 11.342 -1.114 1.054 1.00 89.19 94 ALA A CA 1
ATOM 763 C C . ALA A 1 94 ? 10.874 -1.707 -0.293 1.00 89.19 94 ALA A C 1
ATOM 765 O O . ALA A 1 94 ? 11.695 -1.945 -1.177 1.00 89.19 94 ALA A O 1
ATOM 766 N N . PRO A 1 95 ? 9.559 -1.884 -0.517 1.00 84.38 95 PRO A N 1
ATOM 767 C CA . PRO A 1 95 ? 9.030 -2.530 -1.723 1.00 84.38 95 PRO A CA 1
ATOM 768 C C . PRO A 1 95 ? 9.102 -1.634 -2.970 1.00 84.38 95 PRO A C 1
ATOM 770 O O . PRO A 1 95 ? 8.638 -2.004 -4.055 1.00 84.38 95 PRO A O 1
ATOM 773 N N . ASN A 1 96 ? 9.661 -0.433 -2.828 1.00 79.56 96 ASN A N 1
ATOM 774 C CA . ASN A 1 96 ? 9.889 0.484 -3.927 1.00 79.56 96 ASN A CA 1
ATOM 775 C C . ASN A 1 96 ? 10.824 -0.174 -4.949 1.00 79.56 96 ASN A C 1
ATOM 777 O O . ASN A 1 96 ? 11.884 -0.679 -4.605 1.00 79.56 96 ASN A O 1
ATOM 781 N N . GLY A 1 97 ? 10.425 -0.179 -6.222 1.00 73.25 97 GLY A N 1
ATOM 782 C CA . GLY A 1 97 ? 11.220 -0.798 -7.290 1.00 73.25 97 GLY A CA 1
ATOM 783 C C . GLY A 1 97 ? 10.846 -2.243 -7.638 1.00 73.25 97 GLY A C 1
ATOM 784 O O . GLY A 1 97 ? 11.331 -2.751 -8.642 1.00 73.25 97 GLY A O 1
ATOM 785 N N . LEU A 1 98 ? 9.936 -2.881 -6.893 1.00 73.00 98 LEU A N 1
ATOM 786 C CA . LEU A 1 98 ? 9.465 -4.250 -7.175 1.00 73.00 98 LEU A CA 1
ATOM 787 C C . LEU A 1 98 ? 8.100 -4.298 -7.881 1.00 73.00 98 LEU A C 1
ATOM 789 O O . LEU A 1 98 ? 7.504 -5.360 -8.056 1.00 73.00 98 LEU A O 1
ATOM 793 N N . CYS A 1 99 ? 7.572 -3.143 -8.287 1.00 77.25 99 CYS A N 1
ATOM 794 C CA . CYS A 1 99 ? 6.284 -3.081 -8.964 1.00 77.25 99 CYS A CA 1
ATOM 795 C C . CYS A 1 99 ? 6.390 -3.621 -10.394 1.00 77.25 99 CYS A C 1
ATOM 797 O O . CYS A 1 99 ? 7.265 -3.216 -11.165 1.00 77.25 99 CYS A O 1
ATOM 799 N N . THR A 1 100 ? 5.413 -4.435 -10.794 1.00 81.31 100 THR A N 1
ATOM 800 C CA . THR A 1 100 ? 5.274 -4.905 -12.179 1.00 81.31 100 THR A CA 1
ATOM 801 C C . THR A 1 100 ? 5.108 -3.762 -13.177 1.00 81.31 100 THR A C 1
ATOM 803 O O . THR A 1 100 ? 5.356 -3.963 -14.357 1.00 81.31 100 THR A O 1
ATOM 806 N N . SER A 1 101 ? 4.761 -2.543 -12.742 1.00 81.75 101 SER A N 1
ATOM 807 C CA . SER A 1 101 ? 4.715 -1.368 -13.619 1.00 81.75 101 SER A CA 1
ATOM 808 C C . SER A 1 101 ? 6.060 -1.060 -14.285 1.00 81.75 101 SER A C 1
ATOM 810 O O . SER A 1 101 ? 6.076 -0.552 -15.405 1.00 81.75 101 SER A O 1
ATOM 812 N N . ILE A 1 102 ? 7.185 -1.384 -13.635 1.00 82.06 102 ILE A N 1
ATOM 813 C CA . ILE A 1 102 ? 8.529 -1.141 -14.177 1.00 82.06 102 ILE A CA 1
ATOM 814 C C . ILE A 1 102 ? 8.777 -2.050 -15.380 1.00 82.06 102 ILE A C 1
ATOM 816 O O . ILE A 1 102 ? 9.110 -1.576 -16.470 1.00 82.06 102 ILE A O 1
ATOM 820 N N . THR A 1 103 ? 8.566 -3.354 -15.202 1.00 88.31 103 THR A N 1
ATOM 821 C CA . THR A 1 103 ? 8.739 -4.338 -16.276 1.00 88.31 103 THR A CA 1
ATOM 822 C C . THR A 1 103 ? 7.656 -4.191 -17.340 1.00 88.31 103 THR A C 1
ATOM 824 O O . THR A 1 103 ? 7.958 -4.257 -18.529 1.00 88.31 103 THR A O 1
ATOM 827 N N . GLU A 1 104 ? 6.422 -3.879 -16.947 1.00 91.25 104 GLU A N 1
ATOM 828 C CA . GLU A 1 104 ? 5.307 -3.653 -17.864 1.00 91.25 104 GLU A CA 1
ATOM 829 C C . GLU A 1 104 ? 5.516 -2.408 -18.739 1.00 91.25 104 GLU A C 1
ATOM 831 O O . GLU A 1 104 ? 5.222 -2.445 -19.930 1.00 91.25 104 GLU A O 1
ATOM 836 N N . SER A 1 105 ? 6.092 -1.321 -18.215 1.00 90.06 105 SER A N 1
ATOM 837 C CA . SER A 1 105 ? 6.434 -0.132 -19.016 1.00 90.06 105 SER A CA 1
ATOM 838 C C . SER A 1 105 ? 7.425 -0.465 -20.141 1.00 90.06 105 SER A C 1
ATOM 840 O O . SER A 1 105 ? 7.243 -0.073 -21.304 1.00 90.06 105 SER A O 1
ATOM 842 N N . LYS A 1 106 ? 8.448 -1.271 -19.825 1.00 89.19 106 LYS A N 1
ATOM 843 C CA . LYS A 1 106 ? 9.390 -1.791 -20.825 1.00 89.19 106 LYS A CA 1
ATOM 844 C C . LYS A 1 106 ? 8.703 -2.754 -21.791 1.00 89.19 106 LYS A C 1
ATOM 846 O O . LYS A 1 106 ? 8.882 -2.611 -22.997 1.00 89.19 106 LYS A O 1
ATOM 851 N N . HIS A 1 107 ? 7.863 -3.660 -21.298 1.00 92.94 107 HIS A N 1
ATOM 852 C CA . HIS A 1 107 ? 7.095 -4.607 -22.108 1.00 92.94 107 HIS A CA 1
ATOM 853 C C . HIS A 1 107 ? 6.127 -3.910 -23.082 1.00 92.94 107 HIS A C 1
ATOM 855 O O . HIS A 1 107 ? 6.020 -4.304 -24.245 1.00 92.94 107 HIS A O 1
ATOM 861 N N . ILE A 1 108 ? 5.480 -2.815 -22.673 1.00 94.62 108 ILE A N 1
ATOM 862 C CA . ILE A 1 108 ? 4.646 -1.996 -23.560 1.00 94.62 108 ILE A CA 1
ATOM 863 C C . ILE A 1 108 ? 5.467 -1.493 -24.746 1.00 94.62 108 ILE A C 1
ATOM 865 O O . ILE A 1 108 ? 5.022 -1.577 -25.892 1.00 94.62 108 ILE A O 1
ATOM 869 N N . THR A 1 109 ? 6.659 -0.966 -24.476 1.00 93.00 109 THR A N 1
ATOM 870 C CA . THR A 1 109 ? 7.503 -0.351 -25.503 1.00 93.00 109 THR A CA 1
ATOM 871 C C . THR A 1 109 ? 8.183 -1.390 -26.390 1.00 93.00 109 THR A C 1
ATOM 873 O O . THR A 1 109 ? 8.159 -1.232 -27.605 1.00 93.00 109 THR A O 1
ATOM 876 N N . ALA A 1 110 ? 8.726 -2.458 -25.805 1.00 93.44 110 ALA A N 1
ATOM 877 C CA . ALA A 1 110 ? 9.478 -3.484 -26.521 1.00 93.44 110 ALA A CA 1
ATOM 878 C C . ALA A 1 110 ? 8.588 -4.527 -27.217 1.00 93.44 110 ALA A C 1
ATOM 880 O O . ALA A 1 110 ? 9.000 -5.107 -28.215 1.00 93.44 110 ALA A O 1
ATOM 881 N N . ILE A 1 111 ? 7.378 -4.787 -26.711 1.00 94.75 111 ILE A N 1
ATOM 882 C CA . ILE A 1 111 ? 6.506 -5.853 -27.227 1.00 94.75 111 ILE A CA 1
ATOM 883 C C . ILE A 1 111 ? 5.175 -5.292 -27.713 1.00 94.75 111 ILE A C 1
ATOM 885 O O . ILE A 1 111 ? 4.871 -5.403 -28.900 1.00 94.75 111 ILE A O 1
ATOM 889 N N . LYS A 1 112 ? 4.369 -4.664 -26.845 1.00 94.69 112 LYS A N 1
ATOM 890 C CA . LYS A 1 112 ? 2.978 -4.316 -27.206 1.00 94.69 112 LYS A CA 1
ATOM 891 C C . LYS A 1 112 ? 2.897 -3.304 -28.351 1.00 94.69 112 LYS A C 1
ATOM 893 O O . LYS A 1 112 ? 2.072 -3.476 -29.247 1.00 94.69 112 LYS A O 1
ATOM 898 N N . LYS A 1 113 ? 3.732 -2.259 -28.351 1.00 95.12 113 LYS A N 1
ATOM 899 C CA . LYS A 1 113 ? 3.768 -1.246 -29.422 1.00 95.12 113 LYS A CA 1
ATOM 900 C C . LYS A 1 113 ? 4.222 -1.854 -30.766 1.00 95.12 113 LYS A C 1
ATOM 902 O O . LYS A 1 113 ? 3.465 -1.714 -31.727 1.00 95.12 113 LYS A O 1
ATOM 907 N N . PRO A 1 114 ? 5.364 -2.566 -30.864 1.00 94.44 114 PRO A N 1
ATOM 908 C CA . PRO A 1 114 ? 5.758 -3.265 -32.090 1.00 94.44 114 PRO A CA 1
ATOM 909 C C . PRO A 1 114 ? 4.738 -4.308 -32.555 1.00 94.44 114 PRO A C 1
ATOM 911 O O . PRO A 1 114 ? 4.394 -4.346 -33.732 1.00 94.44 114 PRO A O 1
ATOM 914 N N . TRP A 1 115 ? 4.165 -5.089 -31.638 1.00 93.56 115 TRP A N 1
ATOM 915 C CA . TRP A 1 115 ? 3.126 -6.071 -31.958 1.00 93.56 115 TRP A CA 1
ATOM 916 C C . TRP A 1 115 ? 1.880 -5.432 -32.591 1.00 93.56 115 TRP A C 1
ATOM 918 O O . TRP A 1 115 ? 1.301 -5.986 -33.531 1.00 93.56 115 TRP A O 1
ATOM 928 N N . ARG A 1 116 ? 1.460 -4.253 -32.109 1.00 93.69 116 ARG A N 1
ATOM 929 C CA . ARG A 1 116 ? 0.343 -3.495 -32.704 1.00 93.69 116 ARG A CA 1
ATOM 930 C C . ARG A 1 116 ? 0.663 -2.982 -34.110 1.00 93.69 116 ARG A C 1
ATOM 932 O O . ARG A 1 116 ? -0.257 -2.856 -34.904 1.00 93.69 116 ARG A O 1
ATOM 939 N N . ARG A 1 117 ? 1.935 -2.696 -34.405 1.00 90.44 117 ARG A N 1
ATOM 940 C CA . ARG A 1 117 ? 2.413 -2.218 -35.717 1.00 90.44 117 ARG A CA 1
ATOM 941 C C . ARG A 1 117 ? 2.719 -3.348 -36.704 1.00 90.44 117 ARG A C 1
ATOM 943 O O . ARG A 1 117 ? 2.793 -3.094 -37.899 1.00 90.44 117 ARG A O 1
ATOM 950 N N . SER A 1 118 ? 2.939 -4.563 -36.206 1.00 91.06 118 SER A N 1
ATOM 951 C CA . SER A 1 118 ? 3.264 -5.725 -37.036 1.00 91.06 118 SER A CA 1
ATOM 952 C C . SER A 1 118 ? 2.085 -6.157 -37.908 1.00 91.06 118 SER A C 1
ATOM 954 O O . SER A 1 118 ? 0.926 -6.043 -37.501 1.00 91.06 118 SER A O 1
ATOM 956 N N . SER A 1 119 ? 2.385 -6.731 -39.073 1.00 91.50 119 SER A N 1
ATOM 957 C CA . SER A 1 119 ? 1.363 -7.217 -40.007 1.00 91.50 119 SER A CA 1
ATOM 958 C C . SER A 1 119 ? 0.685 -8.524 -39.575 1.00 91.50 119 SER A C 1
ATOM 960 O O . SER A 1 119 ? -0.289 -8.909 -40.210 1.00 91.50 119 SER A O 1
ATOM 962 N N . LYS A 1 120 ? 1.140 -9.153 -38.473 1.00 84.25 120 LYS A N 1
ATOM 963 C CA . LYS A 1 120 ? 0.708 -10.431 -37.851 1.00 84.25 120 LYS A CA 1
ATOM 964 C C . LYS A 1 120 ? 1.401 -11.727 -38.336 1.00 84.25 120 LYS A C 1
ATOM 966 O O . LYS A 1 120 ? 1.801 -12.514 -37.470 1.00 84.25 120 LYS A O 1
ATOM 971 N N . PRO A 1 121 ? 1.661 -11.976 -39.630 1.00 90.38 121 PRO A N 1
ATOM 972 C CA . PRO A 1 121 ? 2.553 -13.058 -40.052 1.00 90.38 121 PRO A CA 1
ATOM 973 C C . PRO A 1 121 ? 3.991 -12.804 -39.585 1.00 90.38 121 PRO A C 1
ATOM 975 O O . PRO A 1 121 ? 4.480 -11.682 -39.682 1.00 90.38 121 PRO A O 1
ATOM 978 N N . ASN A 1 122 ? 4.690 -13.825 -39.077 1.00 84.62 122 ASN A N 1
ATOM 979 C CA . ASN A 1 122 ? 6.078 -13.708 -38.592 1.00 84.62 122 ASN A CA 1
ATOM 980 C C . ASN A 1 122 ? 6.302 -12.541 -37.604 1.00 84.62 122 ASN A C 1
ATOM 982 O O . ASN A 1 122 ? 7.349 -11.889 -37.606 1.00 84.62 122 ASN A O 1
ATOM 986 N N . THR A 1 123 ? 5.311 -12.283 -36.741 1.00 91.75 123 THR A N 1
ATOM 987 C CA . THR A 1 123 ? 5.291 -11.136 -35.816 1.00 91.75 123 THR A CA 1
ATOM 988 C C . THR A 1 123 ? 6.565 -11.018 -34.982 1.00 91.75 123 THR A C 1
ATOM 990 O O . THR A 1 123 ? 7.088 -9.919 -34.828 1.00 91.75 123 THR A O 1
ATOM 993 N N . LEU A 1 124 ? 7.095 -12.132 -34.470 1.00 92.81 124 LEU A N 1
ATOM 994 C CA . LEU A 1 124 ? 8.288 -12.115 -33.622 1.00 92.81 124 LEU A CA 1
ATOM 995 C C . LEU A 1 124 ? 9.496 -11.500 -34.345 1.00 92.81 124 LEU A C 1
ATOM 997 O O . LEU A 1 124 ? 10.153 -10.623 -33.789 1.00 92.81 124 LEU A O 1
ATOM 1001 N N . GLY A 1 125 ? 9.740 -11.887 -35.601 1.00 94.75 125 GLY A N 1
ATOM 1002 C CA . GLY A 1 125 ? 10.830 -11.324 -36.402 1.00 94.75 125 GLY A CA 1
ATOM 1003 C C . GLY A 1 125 ? 10.665 -9.819 -36.629 1.00 94.75 125 GLY A C 1
ATOM 1004 O O . GLY A 1 125 ? 11.622 -9.061 -36.490 1.00 94.75 125 GLY A O 1
ATOM 1005 N N . GLN A 1 126 ? 9.434 -9.366 -36.883 1.00 93.94 126 GLN A N 1
ATOM 1006 C CA . GLN A 1 126 ? 9.131 -7.940 -37.056 1.00 93.94 126 GLN A CA 1
ATOM 1007 C C . GLN A 1 126 ? 9.327 -7.136 -35.762 1.00 93.94 126 GLN A C 1
ATOM 1009 O O . GLN A 1 126 ? 9.853 -6.021 -35.802 1.00 93.94 126 GLN A O 1
ATOM 1014 N N . ILE A 1 127 ? 8.935 -7.693 -34.610 1.00 96.06 127 ILE A N 1
ATOM 1015 C CA . ILE A 1 127 ? 9.158 -7.076 -33.295 1.00 96.06 127 ILE A CA 1
ATOM 1016 C C . ILE A 1 127 ? 10.660 -6.923 -33.035 1.00 96.06 127 ILE A C 1
ATOM 1018 O O .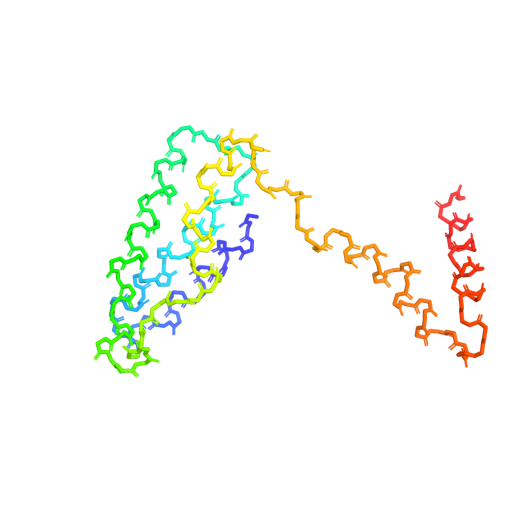 ILE A 1 127 ? 11.103 -5.833 -32.679 1.00 96.06 127 ILE A O 1
ATOM 1022 N N . LEU A 1 128 ? 11.447 -7.979 -33.266 1.00 95.50 128 LEU A N 1
ATOM 1023 C CA . LEU A 1 128 ? 12.898 -7.960 -33.062 1.00 95.50 128 LEU A CA 1
ATOM 1024 C C . LEU A 1 128 ? 13.590 -6.927 -33.960 1.00 95.50 128 LEU A C 1
ATOM 1026 O O . LEU A 1 128 ? 14.354 -6.105 -33.458 1.00 95.50 128 LEU A O 1
ATOM 1030 N N . GLN A 1 129 ? 13.263 -6.893 -35.257 1.00 95.06 129 GLN A N 1
ATOM 1031 C CA . GLN A 1 129 ? 13.804 -5.892 -36.186 1.00 95.06 129 GLN A CA 1
ATOM 1032 C C . GLN A 1 129 ? 13.411 -4.461 -35.796 1.00 95.06 129 GLN A C 1
ATOM 1034 O O . GLN A 1 129 ? 14.224 -3.542 -35.881 1.00 95.06 129 GLN A O 1
ATOM 1039 N N . THR A 1 130 ? 12.170 -4.257 -35.346 1.00 93.56 130 THR A N 1
ATOM 1040 C CA . THR A 1 130 ? 11.701 -2.943 -34.881 1.00 93.56 130 THR A CA 1
ATOM 1041 C C . THR A 1 130 ? 12.479 -2.492 -33.650 1.00 93.56 130 THR A C 1
ATOM 1043 O O . THR A 1 130 ? 12.935 -1.352 -33.601 1.00 93.56 130 THR A O 1
ATOM 1046 N N . ASN A 1 131 ? 12.674 -3.385 -32.679 1.00 94.75 131 ASN A N 1
ATOM 1047 C CA . ASN A 1 131 ? 13.452 -3.090 -31.480 1.00 94.75 131 ASN A CA 1
ATOM 1048 C C . ASN A 1 131 ? 14.914 -2.789 -31.823 1.00 94.75 131 ASN A C 1
ATOM 1050 O O . ASN A 1 131 ? 15.450 -1.811 -31.317 1.00 94.75 131 ASN A O 1
ATOM 1054 N N . GLN A 1 132 ? 15.526 -3.550 -32.736 1.00 95.19 132 GLN A N 1
ATOM 1055 C CA . GLN A 1 132 ? 16.888 -3.295 -33.208 1.00 95.19 132 GLN A CA 1
ATOM 1056 C C . GLN A 1 132 ? 17.029 -1.893 -33.819 1.00 95.19 132 GLN A C 1
ATOM 1058 O O . GLN A 1 132 ? 17.946 -1.159 -33.456 1.00 95.19 132 GLN A O 1
ATOM 1063 N N . ARG A 1 133 ? 16.094 -1.486 -34.690 1.00 93.31 133 ARG A N 1
ATOM 1064 C CA . ARG A 1 133 ? 16.081 -0.134 -35.278 1.00 93.31 133 ARG A CA 1
ATOM 1065 C C . ARG A 1 133 ? 15.910 0.951 -34.215 1.00 93.31 133 ARG A C 1
ATOM 1067 O O . ARG A 1 133 ? 16.621 1.948 -34.243 1.00 93.31 133 ARG A O 1
ATOM 1074 N N . LEU A 1 134 ? 14.991 0.760 -33.265 1.00 91.62 134 LEU A N 1
ATOM 1075 C CA . LEU A 1 134 ? 14.773 1.713 -32.170 1.00 91.62 134 LEU A CA 1
ATOM 1076 C C . LEU A 1 134 ? 16.007 1.849 -31.267 1.00 91.62 134 LEU A C 1
ATOM 1078 O O . LEU A 1 134 ? 16.325 2.957 -30.849 1.00 91.62 134 LEU A O 1
ATOM 1082 N N . SER A 1 135 ? 16.716 0.751 -30.993 1.00 90.50 135 SER A N 1
ATOM 1083 C CA . SER A 1 135 ? 17.964 0.773 -30.224 1.00 90.50 135 SER A CA 1
ATOM 1084 C C . SER A 1 135 ? 19.087 1.511 -30.950 1.00 90.50 135 SER A C 1
ATOM 1086 O O . SER A 1 135 ? 19.802 2.273 -30.312 1.00 90.50 135 SER A O 1
ATOM 1088 N N . GLN A 1 136 ? 19.220 1.333 -32.269 1.00 91.75 136 GLN A N 1
ATOM 1089 C CA . GLN A 1 136 ? 20.203 2.067 -33.077 1.00 91.75 136 GLN A CA 1
ATOM 1090 C C . GLN A 1 136 ? 19.923 3.576 -33.093 1.00 91.75 136 GLN A C 1
ATOM 1092 O O . GLN A 1 136 ? 20.850 4.363 -32.951 1.00 91.75 136 GLN A O 1
ATOM 1097 N N . LEU A 1 137 ? 18.652 3.976 -33.203 1.00 90.19 137 LEU A N 1
ATOM 1098 C CA . LEU A 1 137 ? 18.248 5.388 -33.174 1.00 90.19 137 LEU A CA 1
ATOM 1099 C C . LEU A 1 137 ? 18.451 6.054 -31.807 1.00 90.19 137 LEU A C 1
ATOM 1101 O O . LEU A 1 137 ? 18.629 7.261 -31.752 1.00 90.19 137 LEU A O 1
ATOM 1105 N N . ALA A 1 138 ? 18.379 5.294 -30.713 1.00 85.75 138 ALA A N 1
ATOM 1106 C CA . ALA A 1 138 ? 18.555 5.821 -29.360 1.00 85.75 138 ALA A CA 1
ATOM 1107 C C . ALA A 1 138 ? 20.027 5.892 -28.908 1.00 85.75 138 ALA A C 1
ATOM 1109 O O . ALA A 1 138 ? 20.302 6.478 -27.865 1.00 85.75 138 ALA A O 1
ATOM 1110 N N . GLY A 1 139 ? 20.944 5.241 -29.634 1.00 73.31 139 GLY A N 1
ATOM 1111 C CA . GLY A 1 139 ? 22.385 5.234 -29.354 1.00 73.31 139 GLY A CA 1
ATOM 1112 C C . GLY A 1 139 ? 23.209 6.203 -30.210 1.00 73.31 139 GLY A C 1
ATOM 1113 O O . GLY A 1 139 ? 24.432 6.194 -30.086 1.00 73.31 139 GLY A O 1
ATOM 1114 N N . ALA A 1 140 ? 22.555 6.981 -31.077 1.00 51.53 140 ALA A N 1
ATOM 1115 C CA . ALA A 1 140 ? 23.122 8.083 -31.857 1.00 51.53 140 ALA A CA 1
ATOM 1116 C C . ALA A 1 140 ? 22.751 9.423 -31.209 1.00 51.53 140 ALA A C 1
ATOM 1118 O O . ALA A 1 140 ? 23.580 10.354 -31.292 1.00 51.53 140 ALA A O 1
#

pLDDT: mean 91.27, std 7.54, range [51.53, 98.0]

Organism: NCBI:txid930991

Secondary structure (DSSP, 8-state):
-HHHHHHHHHHHHHHTTTS-HHHHHHHHHHHHHHHHHT-SS--HHHHHHHHHHHHHHHHHTTHHHHTTSSTT----HHHHHGGGHHHHHHHH---TT--HHHHHHHHIIIIIHHHHHS-STTHHHHHHHHHHHHHHHH--